Protein AF-A0A9E2XBD3-F1 (afdb_monomer_lite)

Radius of gyration: 13.94 Å; chains: 1; bounding box: 43×29×26 Å

Sequence (99 aa):
MTKKNPAHVAHCRCGAVEVGAWSEPIVVSACYCDDCQTAAQRLAASANGAPAASADGGTEFMLFRRDRIACTRGADRLQAMRLTAASKTRRMIAGCCAT

Structure (mmCIF, N/CA/C/O backbone):
data_AF-A0A9E2XBD3-F1
#
_entry.id   AF-A0A9E2XBD3-F1
#
loop_
_atom_site.group_PDB
_atom_site.id
_atom_site.type_symbol
_atom_site.label_atom_id
_atom_site.label_alt_id
_atom_site.label_comp_id
_atom_site.label_asym_id
_atom_site.label_entity_id
_atom_site.label_seq_id
_atom_site.pdbx_PDB_ins_code
_atom_site.Cartn_x
_atom_site.Cartn_y
_atom_site.Cartn_z
_atom_site.occupancy
_atom_site.B_iso_or_equiv
_atom_site.auth_seq_id
_atom_site.auth_comp_id
_atom_site.auth_asym_id
_atom_site.auth_atom_id
_atom_site.pdbx_PDB_model_num
ATOM 1 N N . MET A 1 1 ? -28.634 -9.266 -3.844 1.00 46.50 1 MET A N 1
ATOM 2 C CA . MET A 1 1 ? -27.194 -9.603 -3.891 1.00 46.50 1 MET A CA 1
ATOM 3 C C . MET A 1 1 ? -26.781 -10.076 -2.508 1.00 46.50 1 MET A C 1
ATOM 5 O O . MET A 1 1 ? -26.711 -9.261 -1.598 1.00 46.50 1 MET A O 1
ATOM 9 N N . THR A 1 2 ? -26.608 -11.381 -2.305 1.00 50.72 2 THR A N 1
ATOM 10 C CA . THR A 1 2 ? -26.077 -11.927 -1.047 1.00 50.72 2 THR A CA 1
ATOM 11 C C . THR A 1 2 ? -24.711 -11.300 -0.789 1.00 50.72 2 THR A C 1
ATOM 13 O O . THR A 1 2 ? -23.822 -11.426 -1.634 1.00 50.72 2 THR A O 1
ATOM 16 N N . LYS A 1 3 ? -24.555 -10.584 0.333 1.00 56.19 3 LYS A N 1
ATOM 17 C CA . LYS A 1 3 ? -23.259 -10.059 0.778 1.00 56.19 3 LYS A CA 1
ATOM 18 C C . LYS A 1 3 ? -22.333 -11.258 0.984 1.00 56.19 3 LYS A C 1
ATOM 20 O O . LYS A 1 3 ? -22.40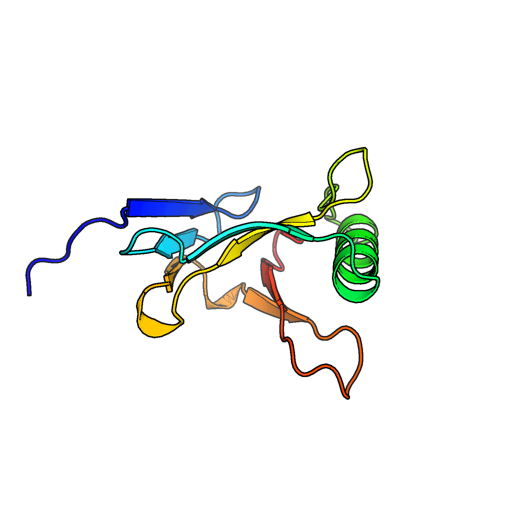8 -11.920 2.012 1.00 56.19 3 LYS A O 1
ATOM 25 N N . LYS A 1 4 ? -21.525 -11.596 -0.023 1.00 77.50 4 LYS A N 1
ATOM 26 C CA . LYS A 1 4 ? -20.450 -12.572 0.151 1.00 77.50 4 LYS A CA 1
ATOM 27 C C . LYS A 1 4 ? -19.450 -11.968 1.133 1.00 77.50 4 LYS A C 1
ATOM 29 O O . LYS A 1 4 ? -19.124 -10.784 1.017 1.00 77.50 4 LYS A O 1
ATOM 34 N N . ASN A 1 5 ? -18.980 -12.769 2.084 1.00 91.00 5 ASN A N 1
ATOM 35 C CA . ASN A 1 5 ? -17.828 -12.384 2.889 1.00 91.00 5 ASN A CA 1
ATOM 36 C C . ASN A 1 5 ? -16.623 -12.125 1.966 1.00 91.00 5 ASN A C 1
ATOM 38 O O . ASN A 1 5 ? -16.538 -12.738 0.895 1.00 91.00 5 ASN A O 1
ATOM 42 N N . PRO A 1 6 ? -15.729 -11.196 2.337 1.00 94.81 6 PRO A N 1
ATOM 43 C CA . PRO A 1 6 ? -14.487 -10.996 1.603 1.00 94.81 6 PRO A CA 1
ATOM 44 C C . PRO A 1 6 ? -13.648 -12.283 1.618 1.00 94.81 6 PRO A C 1
ATOM 46 O O . PRO A 1 6 ? -13.566 -12.962 2.638 1.00 94.81 6 PRO A O 1
ATOM 49 N N . ALA A 1 7 ? -13.040 -12.611 0.478 1.00 95.81 7 ALA A N 1
ATOM 50 C CA . ALA A 1 7 ? -12.109 -13.730 0.325 1.00 95.81 7 ALA A CA 1
ATOM 51 C C . ALA A 1 7 ? -10.751 -13.429 0.978 1.00 95.81 7 ALA A C 1
ATOM 53 O O . ALA A 1 7 ? -10.102 -14.327 1.505 1.00 95.81 7 ALA A O 1
ATOM 54 N N . HIS A 1 8 ? -10.355 -12.152 0.995 1.00 97.44 8 HIS A N 1
ATOM 55 C CA . HIS A 1 8 ? -9.159 -11.677 1.685 1.00 97.44 8 HIS A CA 1
ATOM 56 C C . HIS A 1 8 ? -9.508 -10.488 2.572 1.00 97.44 8 HIS A C 1
ATOM 58 O O . HIS A 1 8 ? -10.242 -9.590 2.151 1.00 97.44 8 HIS A O 1
ATOM 64 N N . VAL A 1 9 ? -8.955 -10.474 3.781 1.00 97.44 9 VAL A N 1
ATOM 65 C CA . VAL A 1 9 ? -9.097 -9.377 4.738 1.00 97.44 9 VAL A CA 1
ATOM 66 C C . VAL A 1 9 ? -7.715 -8.973 5.215 1.00 97.44 9 VAL A C 1
ATOM 68 O O . VAL A 1 9 ? -6.911 -9.822 5.592 1.00 97.44 9 VAL A O 1
ATOM 71 N N . ALA A 1 10 ? -7.454 -7.673 5.202 1.00 96.62 10 ALA A N 1
ATOM 72 C CA . ALA A 1 10 ? -6.269 -7.080 5.794 1.00 96.62 10 ALA A CA 1
ATOM 73 C C . ALA A 1 10 ? -6.686 -6.032 6.822 1.00 96.62 10 ALA A C 1
ATOM 75 O O . ALA A 1 10 ? -7.672 -5.313 6.635 1.00 96.62 10 ALA A O 1
ATOM 76 N N . HIS A 1 11 ? -5.902 -5.917 7.887 1.00 97.44 11 HIS A N 1
ATOM 77 C CA . HIS A 1 11 ? -6.079 -4.893 8.904 1.00 97.44 11 HIS A CA 1
ATOM 78 C C . HIS A 1 11 ? -4.821 -4.045 9.005 1.00 97.44 11 HIS A C 1
ATOM 80 O O . HIS A 1 11 ? -3.713 -4.543 8.802 1.00 97.44 11 HIS A O 1
ATOM 86 N N . CYS A 1 12 ? -4.980 -2.776 9.382 1.00 96.19 12 CYS A N 1
ATOM 87 C CA . CYS A 1 12 ? -3.829 -2.050 9.902 1.00 96.19 12 CYS A CA 1
ATOM 88 C C . CYS A 1 12 ? -3.345 -2.712 11.201 1.00 96.19 12 CYS A C 1
ATOM 90 O O . CYS A 1 12 ? -4.095 -3.435 11.861 1.00 96.19 12 CYS A O 1
ATOM 92 N N . ARG A 1 13 ? -2.111 -2.422 11.614 1.00 94.69 13 ARG A N 1
ATOM 93 C CA . ARG A 1 13 ? -1.486 -3.078 12.771 1.00 94.69 13 ARG A CA 1
ATOM 94 C C . ARG A 1 13 ? -2.296 -2.985 14.073 1.00 94.69 13 ARG A C 1
ATOM 96 O O . ARG A 1 13 ? -2.257 -3.916 14.865 1.00 94.69 13 ARG A O 1
ATOM 103 N N . CYS A 1 14 ? -3.036 -1.897 14.304 1.00 95.06 14 CYS A N 1
ATOM 104 C CA . CYS A 1 14 ? -3.890 -1.752 15.493 1.00 95.06 14 CYS A CA 1
ATOM 105 C C . CYS A 1 14 ? -5.354 -2.193 15.287 1.00 95.06 14 CYS A C 1
ATOM 107 O O . CYS A 1 14 ? -6.173 -2.025 16.186 1.00 95.06 14 CYS A O 1
ATOM 109 N N . GLY A 1 15 ? -5.718 -2.710 14.108 1.00 96.62 15 GLY A N 1
ATOM 110 C CA . GLY A 1 15 ? -7.059 -3.230 13.803 1.00 96.62 15 GLY A CA 1
ATOM 111 C C . GLY A 1 15 ? -8.144 -2.182 13.511 1.00 96.62 15 GLY A C 1
ATOM 112 O O . GLY A 1 15 ? -9.267 -2.539 13.135 1.00 96.62 15 GLY A O 1
ATOM 113 N N . ALA A 1 16 ? -7.826 -0.891 13.653 1.00 97.50 16 ALA A N 1
ATOM 114 C CA . ALA A 1 16 ? -8.773 0.209 13.466 1.00 97.50 16 ALA A CA 1
ATOM 115 C C . ALA A 1 16 ? -9.246 0.389 12.015 1.00 97.50 16 ALA A C 1
ATOM 117 O O . ALA A 1 16 ? -10.339 0.908 11.793 1.00 97.50 16 ALA A O 1
ATOM 118 N N . VAL A 1 17 ? -8.428 -0.026 11.048 1.00 98.38 17 VAL A N 1
ATOM 119 C CA . VAL A 1 17 ? -8.746 -0.019 9.618 1.00 98.38 17 VAL A CA 1
ATOM 120 C C . VAL A 1 17 ? -8.816 -1.455 9.116 1.00 98.38 17 VAL A C 1
ATOM 122 O O . VAL A 1 17 ? -7.980 -2.277 9.488 1.00 98.38 17 VAL A O 1
ATOM 125 N N . GLU A 1 18 ? -9.797 -1.744 8.263 1.00 98.50 18 GLU A N 1
ATOM 126 C CA . GLU A 1 18 ? -9.951 -3.028 7.577 1.00 98.50 18 GLU A CA 1
ATOM 127 C C . GLU A 1 18 ? -10.208 -2.819 6.089 1.00 98.50 18 GLU A C 1
ATOM 129 O O . GLU A 1 18 ? -10.985 -1.948 5.693 1.00 98.50 18 GLU A O 1
ATOM 134 N N . VAL A 1 19 ? -9.571 -3.653 5.274 1.00 97.88 19 VAL A N 1
ATOM 135 C CA . VAL A 1 19 ? -9.791 -3.737 3.835 1.00 97.88 19 VAL A CA 1
ATOM 136 C C . VAL A 1 19 ? -10.211 -5.159 3.493 1.00 97.88 19 VAL A C 1
ATOM 138 O O . VAL A 1 19 ? -9.541 -6.116 3.873 1.00 97.88 19 VAL A O 1
ATOM 141 N N . GLY A 1 20 ? -11.314 -5.284 2.757 1.00 98.06 20 GLY A N 1
ATOM 142 C CA . GLY A 1 20 ? -11.805 -6.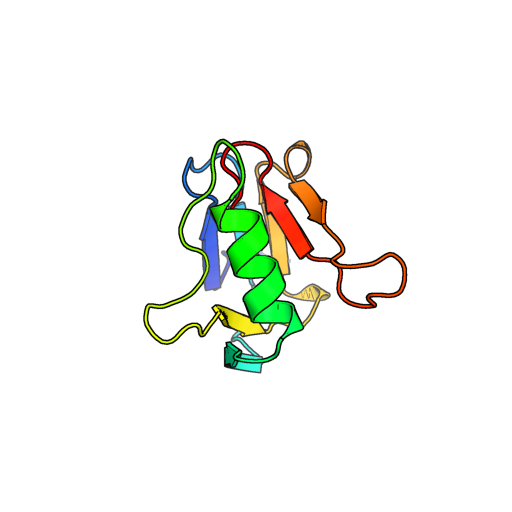547 2.217 1.00 98.06 20 GLY A CA 1
ATOM 143 C C . GLY A 1 20 ? -11.634 -6.613 0.700 1.00 98.06 20 GLY A C 1
ATOM 144 O O . GLY A 1 20 ? -11.797 -5.600 0.011 1.00 98.06 20 GLY A O 1
ATOM 145 N N . ALA A 1 21 ? -11.345 -7.808 0.182 1.00 97.75 21 ALA A N 1
ATOM 146 C CA . ALA A 1 21 ? -11.368 -8.118 -1.246 1.00 97.75 21 ALA A CA 1
ATOM 147 C C . ALA A 1 21 ? -12.315 -9.291 -1.561 1.00 97.75 21 ALA A C 1
ATOM 149 O O . ALA A 1 21 ? -12.375 -10.263 -0.813 1.00 97.75 21 ALA A O 1
ATOM 150 N N . TRP A 1 22 ? -13.054 -9.210 -2.674 1.00 97.44 22 TRP A N 1
ATOM 151 C CA . TRP A 1 22 ? -14.106 -10.169 -3.081 1.00 97.44 22 TRP A CA 1
ATOM 152 C C . TRP A 1 22 ? -13.793 -10.899 -4.395 1.00 97.44 22 TRP A C 1
ATOM 154 O O . TRP A 1 22 ? -14.696 -11.298 -5.135 1.00 97.44 22 TRP A O 1
ATOM 164 N N . SER A 1 23 ? -12.511 -11.039 -4.711 1.00 95.50 23 SER A N 1
ATOM 165 C CA . SER A 1 23 ? -12.005 -11.844 -5.821 1.00 95.50 23 SER A CA 1
ATOM 166 C C . SER A 1 23 ? -10.641 -12.410 -5.458 1.00 95.50 23 SER A C 1
ATOM 168 O O . SER A 1 23 ? -10.016 -11.918 -4.522 1.00 95.50 23 SER A O 1
ATOM 170 N N . GLU A 1 24 ? -10.157 -13.355 -6.260 1.00 96.75 24 GLU A N 1
ATOM 171 C CA . GLU A 1 24 ? -8.735 -13.694 -6.284 1.00 96.75 24 GLU A CA 1
ATOM 172 C C . GLU A 1 24 ? -7.894 -12.475 -6.717 1.00 96.75 24 GLU A C 1
ATOM 174 O O . GLU A 1 24 ? -8.392 -11.614 -7.469 1.00 96.75 24 GLU A O 1
ATOM 179 N N . PRO A 1 25 ? -6.639 -12.368 -6.252 1.00 97.56 25 PRO A N 1
ATOM 180 C CA . PRO A 1 25 ? -5.705 -11.355 -6.716 1.00 97.56 25 PRO A CA 1
ATOM 181 C C . PRO A 1 25 ? -5.284 -11.618 -8.167 1.00 97.56 25 PRO A C 1
ATOM 183 O O . PRO A 1 25 ? -5.135 -12.752 -8.609 1.00 97.56 25 PRO A O 1
ATOM 186 N N . ILE A 1 26 ? -5.047 -10.539 -8.911 1.00 98.25 26 ILE A N 1
ATOM 187 C CA . ILE A 1 26 ? -4.458 -10.566 -10.257 1.00 98.25 26 ILE A CA 1
ATOM 188 C C . ILE A 1 26 ? -2.966 -10.913 -10.165 1.00 98.25 26 ILE A C 1
ATOM 190 O O . ILE A 1 26 ? -2.434 -11.615 -11.017 1.00 98.25 26 ILE A O 1
ATOM 194 N N . VAL A 1 27 ? -2.291 -10.395 -9.134 1.00 98.00 27 VAL A N 1
ATOM 195 C CA . VAL A 1 27 ? -0.864 -10.608 -8.860 1.00 98.00 27 VAL A CA 1
ATOM 196 C C . VAL A 1 27 ? -0.667 -10.732 -7.356 1.00 98.00 27 VAL A C 1
ATOM 198 O O . VAL A 1 27 ? -1.244 -9.951 -6.598 1.00 98.00 27 VAL A O 1
ATOM 201 N N . VAL A 1 28 ? 0.195 -11.658 -6.947 1.00 97.75 28 VAL A N 1
ATOM 202 C CA . VAL A 1 28 ? 0.792 -11.723 -5.609 1.00 97.75 28 VAL A CA 1
ATOM 203 C C . VAL A 1 28 ? 2.300 -11.721 -5.814 1.00 97.75 28 VAL A C 1
ATOM 205 O O . VAL A 1 28 ? 2.824 -12.624 -6.463 1.00 97.75 28 VAL A O 1
ATOM 208 N N . SER A 1 29 ? 2.983 -10.663 -5.380 1.00 97.38 29 SER A N 1
ATOM 209 C CA . SER A 1 29 ? 4.415 -10.490 -5.650 1.00 97.38 29 SER A CA 1
ATOM 210 C C . SER A 1 29 ? 5.060 -9.488 -4.690 1.00 97.38 29 SER A C 1
ATOM 212 O O . SER A 1 29 ? 4.371 -8.801 -3.936 1.00 97.38 29 SER A O 1
ATOM 214 N N . ALA A 1 30 ? 6.386 -9.379 -4.754 1.00 97.50 30 ALA A N 1
ATOM 215 C CA . ALA A 1 30 ? 7.166 -8.330 -4.113 1.00 97.50 30 ALA A CA 1
ATOM 216 C C . ALA A 1 30 ? 7.674 -7.332 -5.165 1.00 97.50 30 ALA A C 1
ATOM 218 O O . ALA A 1 30 ? 8.198 -7.715 -6.212 1.00 97.50 30 ALA A O 1
ATOM 219 N N . CYS A 1 31 ? 7.513 -6.034 -4.898 1.00 96.88 31 CYS A N 1
ATOM 220 C CA . CYS A 1 31 ? 8.020 -4.968 -5.758 1.00 96.88 31 CYS A CA 1
ATOM 221 C C . CYS A 1 31 ? 9.322 -4.386 -5.205 1.00 96.88 31 CYS A C 1
ATOM 223 O O . CYS A 1 31 ? 9.382 -4.020 -4.033 1.00 96.88 31 CYS A O 1
ATOM 225 N N . TYR A 1 32 ? 10.309 -4.218 -6.085 1.00 97.50 32 TYR A N 1
ATOM 226 C CA . TYR A 1 32 ? 11.631 -3.663 -5.772 1.00 97.50 32 TYR A CA 1
ATOM 227 C C . TYR A 1 32 ? 11.913 -2.339 -6.487 1.00 97.50 32 TYR A C 1
ATOM 229 O O . TYR A 1 32 ? 13.055 -1.905 -6.543 1.00 97.50 32 TYR A O 1
ATOM 237 N N . CYS A 1 33 ? 10.904 -1.699 -7.085 1.00 95.75 33 CYS A N 1
ATOM 238 C CA . CYS A 1 33 ? 11.139 -0.406 -7.717 1.00 95.75 33 CYS A CA 1
ATOM 239 C C . CYS A 1 33 ? 11.403 0.680 -6.666 1.00 95.75 33 CYS A C 1
ATOM 241 O O . CYS A 1 33 ? 10.872 0.620 -5.550 1.00 95.75 33 CYS A O 1
ATOM 243 N N . ASP A 1 34 ? 12.140 1.713 -7.073 1.00 95.19 34 ASP A N 1
ATOM 244 C CA . ASP A 1 34 ? 12.508 2.847 -6.221 1.00 95.19 34 ASP A CA 1
ATOM 245 C C . ASP A 1 34 ? 11.296 3.472 -5.523 1.00 95.19 34 ASP A C 1
ATOM 247 O O . ASP A 1 34 ? 11.360 3.834 -4.350 1.00 95.19 34 ASP A O 1
ATOM 251 N N . ASP A 1 35 ? 10.152 3.550 -6.207 1.00 94.94 35 ASP A N 1
ATOM 252 C CA . ASP A 1 35 ? 8.913 4.082 -5.644 1.00 94.94 35 ASP A CA 1
ATOM 253 C C . ASP A 1 35 ? 8.405 3.244 -4.458 1.00 94.94 35 ASP A C 1
ATOM 255 O O . ASP A 1 35 ? 7.969 3.788 -3.439 1.00 94.94 35 ASP A O 1
ATOM 259 N N . CYS A 1 36 ? 8.408 1.916 -4.575 1.00 94.44 36 CYS A N 1
ATOM 260 C CA . CYS A 1 36 ? 7.952 1.034 -3.500 1.00 94.44 36 CYS A CA 1
ATOM 261 C C . CYS A 1 36 ? 8.925 1.057 -2.322 1.00 94.44 36 CYS A C 1
ATOM 263 O O . CYS A 1 36 ? 8.488 1.241 -1.186 1.00 94.44 36 CYS A O 1
ATOM 265 N N . GLN A 1 37 ? 10.226 1.013 -2.601 1.00 95.44 37 GLN A N 1
ATOM 266 C CA . GLN A 1 37 ? 11.264 1.085 -1.575 1.00 95.44 37 GLN A CA 1
ATOM 267 C C . GLN A 1 37 ? 11.250 2.431 -0.840 1.00 95.44 37 GLN A C 1
ATOM 269 O O . GLN A 1 37 ? 11.235 2.469 0.391 1.00 95.44 37 GLN A O 1
ATOM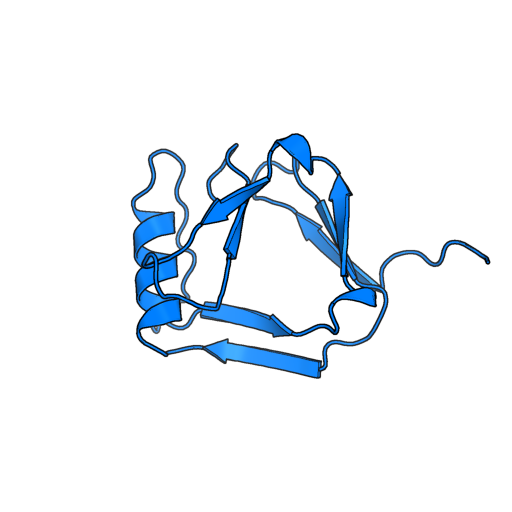 274 N N . THR A 1 38 ? 11.131 3.541 -1.573 1.00 94.88 38 THR A N 1
ATOM 275 C CA . THR A 1 38 ? 11.009 4.887 -0.993 1.00 94.88 38 THR A CA 1
ATOM 276 C C . THR A 1 38 ? 9.757 5.004 -0.125 1.00 94.88 38 THR A C 1
ATOM 278 O O . THR A 1 38 ? 9.797 5.589 0.958 1.00 94.88 38 THR A O 1
ATOM 281 N N . ALA A 1 39 ? 8.620 4.459 -0.572 1.00 93.62 39 ALA A N 1
ATOM 282 C CA . ALA A 1 39 ? 7.394 4.476 0.221 1.00 93.62 39 ALA A CA 1
ATOM 283 C C . ALA A 1 39 ? 7.551 3.683 1.522 1.00 93.62 39 ALA A C 1
ATOM 285 O O . ALA A 1 39 ? 7.160 4.179 2.578 1.00 93.62 39 ALA A O 1
ATOM 286 N N . ALA A 1 40 ? 8.147 2.491 1.453 1.00 94.12 40 ALA A N 1
ATOM 287 C CA . ALA A 1 40 ? 8.376 1.655 2.621 1.00 94.12 40 ALA A CA 1
ATOM 288 C C . ALA A 1 40 ? 9.297 2.339 3.643 1.00 94.12 40 ALA A C 1
ATOM 290 O O . ALA A 1 40 ? 8.984 2.360 4.832 1.00 94.12 40 ALA A O 1
ATOM 291 N N . GLN A 1 41 ? 10.374 2.980 3.181 1.00 93.75 41 GLN A N 1
ATOM 292 C CA . GLN A 1 41 ? 11.275 3.762 4.034 1.00 93.75 41 GLN A CA 1
ATOM 293 C C . GLN A 1 41 ? 10.553 4.932 4.716 1.00 93.75 41 GLN A C 1
ATOM 295 O O . GLN A 1 41 ? 10.708 5.136 5.919 1.00 93.75 41 GLN A O 1
ATOM 300 N N . ARG A 1 42 ? 9.717 5.682 3.981 1.00 92.50 42 ARG A N 1
ATOM 301 C CA . ARG A 1 42 ? 8.940 6.797 4.554 1.00 92.50 42 ARG A CA 1
ATOM 302 C C . ARG A 1 42 ? 7.943 6.333 5.614 1.00 92.50 42 ARG A C 1
ATOM 304 O O . ARG A 1 42 ? 7.777 7.015 6.621 1.00 92.50 42 ARG A O 1
ATOM 311 N N . LEU A 1 43 ? 7.289 5.192 5.396 1.00 90.75 43 LEU A N 1
ATOM 312 C CA . LEU A 1 43 ? 6.368 4.611 6.375 1.00 90.75 43 LEU A CA 1
ATOM 313 C C . LEU A 1 43 ? 7.110 4.160 7.631 1.00 90.75 43 LEU A C 1
ATOM 315 O O . LEU A 1 43 ? 6.695 4.511 8.736 1.00 90.75 43 LEU A O 1
ATOM 319 N N . ALA A 1 44 ? 8.237 3.466 7.464 1.00 91.69 44 ALA A N 1
ATOM 320 C CA . ALA A 1 44 ? 9.073 3.016 8.570 1.00 91.69 44 ALA A CA 1
ATOM 321 C C . ALA A 1 44 ? 9.631 4.181 9.407 1.00 91.69 44 ALA A C 1
ATOM 323 O O . ALA A 1 44 ? 9.711 4.064 10.624 1.00 91.69 44 ALA A O 1
ATOM 324 N N . ALA A 1 45 ? 9.955 5.315 8.777 1.00 91.56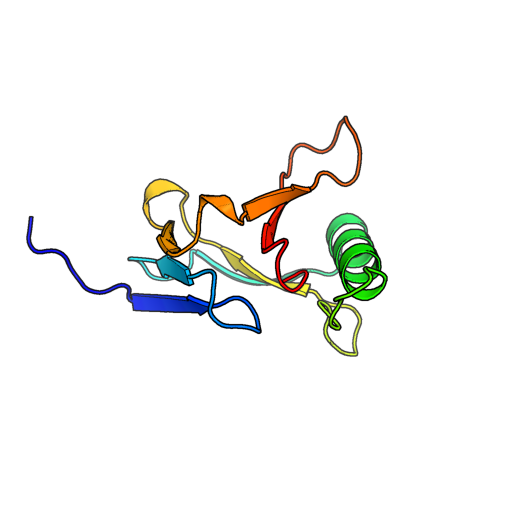 45 ALA A N 1
ATOM 325 C CA . ALA A 1 45 ? 10.464 6.509 9.453 1.00 91.56 45 ALA A CA 1
ATOM 326 C C . ALA A 1 45 ? 9.385 7.355 10.160 1.00 91.56 45 ALA A C 1
ATOM 328 O O . ALA A 1 45 ? 9.712 8.332 10.835 1.00 91.56 45 ALA A O 1
ATOM 329 N N . SER A 1 46 ? 8.097 7.039 9.994 1.00 87.69 46 SER A N 1
ATOM 330 C CA . SER A 1 46 ? 7.024 7.781 10.662 1.00 87.69 46 SER A CA 1
ATOM 331 C C . SER A 1 46 ? 6.982 7.488 12.168 1.00 87.69 46 SER A C 1
ATOM 333 O O . SER A 1 46 ? 7.428 6.435 12.617 1.00 87.69 46 SER A O 1
ATOM 335 N N . ALA A 1 47 ? 6.407 8.400 12.962 1.00 83.19 47 ALA A N 1
ATOM 336 C CA . ALA A 1 47 ? 6.393 8.294 14.429 1.00 83.19 47 ALA A CA 1
ATOM 337 C C . ALA A 1 47 ? 5.803 6.971 14.950 1.00 83.19 47 ALA A C 1
ATOM 339 O O . ALA A 1 47 ? 6.238 6.453 15.972 1.00 83.19 47 ALA A O 1
ATOM 340 N N . ASN A 1 48 ? 4.845 6.412 14.210 1.00 83.69 48 ASN A N 1
ATOM 341 C CA . ASN A 1 48 ? 4.240 5.118 14.492 1.00 83.69 48 ASN A CA 1
ATOM 342 C C . ASN A 1 48 ? 4.559 4.121 13.375 1.00 83.69 48 ASN A C 1
ATOM 344 O O . ASN A 1 48 ? 3.717 3.294 13.063 1.00 83.69 48 ASN A O 1
ATOM 348 N N . GLY A 1 49 ? 5.707 4.212 12.712 1.00 81.19 49 GLY A N 1
ATOM 349 C CA . GLY A 1 49 ? 6.071 3.347 11.593 1.00 81.19 49 GLY A CA 1
ATOM 350 C C . GLY A 1 49 ? 6.233 1.879 11.983 1.00 81.19 49 GLY A C 1
ATOM 351 O O . GLY A 1 49 ? 6.429 1.520 13.145 1.00 81.19 49 GLY A O 1
ATOM 352 N N . ALA A 1 50 ? 6.127 0.994 11.001 1.00 83.94 50 ALA A N 1
ATOM 353 C CA . ALA A 1 50 ? 6.680 -0.357 11.061 1.00 83.94 50 ALA A CA 1
ATOM 354 C C . ALA A 1 50 ? 7.519 -0.582 9.800 1.00 83.94 50 ALA A C 1
ATOM 356 O O . ALA A 1 50 ? 7.294 0.113 8.803 1.00 83.94 50 ALA A O 1
ATOM 357 N N . PRO A 1 51 ? 8.433 -1.566 9.799 1.00 87.44 51 PRO A N 1
ATOM 358 C CA . PRO A 1 51 ? 9.010 -2.055 8.557 1.00 87.44 51 PRO A CA 1
ATOM 359 C C . PRO A 1 51 ? 7.888 -2.455 7.591 1.00 87.44 51 PRO A C 1
ATOM 361 O O . PRO A 1 51 ? 7.095 -3.345 7.883 1.00 87.44 51 PRO A O 1
ATOM 364 N N . ALA A 1 52 ? 7.799 -1.743 6.469 1.00 88.62 52 ALA A N 1
ATOM 365 C CA . ALA A 1 52 ? 6.840 -2.017 5.397 1.00 88.62 52 ALA A CA 1
ATOM 366 C C . ALA A 1 52 ? 7.478 -2.793 4.229 1.00 88.62 52 ALA A C 1
ATOM 368 O O . ALA A 1 52 ? 6.776 -3.225 3.320 1.00 88.62 52 ALA A O 1
ATOM 369 N N . ALA A 1 53 ? 8.804 -2.946 4.245 1.00 94.06 53 ALA A N 1
ATOM 370 C CA . ALA A 1 53 ? 9.550 -3.784 3.319 1.00 94.06 53 ALA A CA 1
ATOM 371 C C . ALA A 1 53 ? 10.075 -5.031 4.037 1.00 94.06 53 ALA A C 1
ATOM 373 O O . ALA A 1 53 ? 10.376 -4.993 5.234 1.00 94.06 53 ALA A O 1
ATOM 374 N N . SER A 1 54 ? 10.212 -6.104 3.269 1.00 93.06 54 SER A N 1
ATOM 375 C CA . SER A 1 54 ? 10.916 -7.329 3.622 1.00 93.06 54 SER A CA 1
ATOM 376 C C . SER A 1 54 ? 12.420 -7.076 3.783 1.00 93.06 54 SER A C 1
ATOM 378 O O . SER A 1 54 ? 12.940 -6.025 3.402 1.00 93.06 54 SER A O 1
ATOM 380 N N . ALA A 1 55 ? 13.137 -8.038 4.369 1.00 92.38 55 ALA A N 1
ATOM 381 C CA . ALA A 1 55 ? 14.566 -7.903 4.677 1.00 92.38 55 ALA A CA 1
ATOM 382 C C . ALA A 1 55 ? 15.456 -7.702 3.433 1.00 92.38 55 ALA A C 1
ATOM 384 O O . ALA A 1 55 ? 16.517 -7.092 3.525 1.00 92.38 55 ALA A O 1
ATOM 385 N N . ASP A 1 56 ? 15.010 -8.186 2.275 1.00 94.50 56 ASP A N 1
ATOM 386 C CA . ASP A 1 56 ? 15.631 -7.988 0.960 1.00 94.50 56 ASP A CA 1
ATOM 387 C C . ASP A 1 56 ? 15.285 -6.630 0.316 1.00 94.50 56 ASP A C 1
ATOM 389 O O . ASP A 1 56 ? 15.756 -6.312 -0.776 1.00 94.50 56 ASP A O 1
ATOM 393 N N . GLY A 1 57 ? 14.474 -5.808 0.988 1.00 94.06 57 GLY A N 1
ATOM 394 C CA . GLY A 1 57 ? 14.028 -4.506 0.508 1.00 94.06 57 GLY A CA 1
ATOM 395 C C . GLY A 1 57 ? 12.811 -4.560 -0.416 1.00 94.06 57 GLY A C 1
ATOM 396 O O . GLY A 1 57 ? 12.430 -3.517 -0.949 1.00 94.06 57 GLY A O 1
ATOM 397 N N . GLY A 1 58 ? 12.188 -5.723 -0.624 1.00 96.81 58 GLY A N 1
ATOM 398 C CA . GLY A 1 58 ? 10.957 -5.836 -1.403 1.00 96.81 58 GLY A CA 1
ATOM 399 C C . GLY A 1 58 ? 9.726 -5.386 -0.616 1.00 96.81 58 GLY A C 1
ATOM 400 O O . GLY A 1 58 ? 9.631 -5.589 0.589 1.00 96.81 58 GLY A O 1
ATOM 401 N N . THR A 1 59 ? 8.743 -4.782 -1.282 1.00 96.38 59 THR A N 1
ATOM 402 C CA . THR A 1 59 ? 7.411 -4.549 -0.696 1.00 96.38 59 THR A CA 1
ATOM 403 C C . THR A 1 59 ? 6.434 -5.582 -1.234 1.00 96.38 59 THR A C 1
ATOM 405 O O . THR A 1 59 ? 6.129 -5.569 -2.428 1.00 96.38 59 THR A O 1
ATOM 408 N N . GLU A 1 60 ? 5.936 -6.461 -0.370 1.00 95.69 60 GLU A N 1
ATOM 409 C CA . GLU A 1 60 ? 4.921 -7.453 -0.728 1.00 95.69 60 GLU A CA 1
ATOM 410 C C . GLU A 1 60 ? 3.565 -6.788 -0.983 1.00 95.69 60 GLU A C 1
ATOM 412 O O . GLU A 1 60 ? 3.127 -5.909 -0.238 1.00 95.69 60 GLU A O 1
ATOM 417 N N . PHE A 1 61 ? 2.881 -7.195 -2.051 1.00 95.62 61 PHE A N 1
ATOM 418 C CA . PHE A 1 61 ? 1.555 -6.685 -2.371 1.00 95.62 61 PHE A CA 1
ATOM 419 C C . PHE A 1 61 ? 0.693 -7.723 -3.090 1.00 95.62 61 PHE A C 1
ATOM 421 O O . PHE A 1 61 ? 1.171 -8.613 -3.797 1.00 95.62 61 PHE A O 1
ATOM 428 N N . MET A 1 62 ? -0.618 -7.541 -2.946 1.00 97.56 62 MET A N 1
ATOM 429 C CA . MET A 1 62 ? -1.631 -8.218 -3.745 1.00 97.56 62 MET A CA 1
ATOM 430 C C . MET A 1 62 ? -2.354 -7.185 -4.606 1.00 97.56 62 MET A C 1
ATOM 432 O O . MET A 1 62 ? -2.820 -6.157 -4.105 1.00 97.56 62 MET A O 1
ATOM 436 N N . LEU A 1 63 ? -2.450 -7.444 -5.908 1.00 97.56 63 LEU A N 1
ATOM 437 C CA . LEU A 1 63 ? -3.127 -6.559 -6.847 1.00 97.56 63 LEU A CA 1
ATOM 438 C C . LEU A 1 63 ? -4.549 -7.046 -7.100 1.00 97.56 63 LEU A C 1
ATOM 440 O O . LEU A 1 63 ? -4.752 -8.145 -7.601 1.00 97.56 63 LEU A O 1
ATOM 444 N N . PHE A 1 64 ? -5.531 -6.189 -6.845 1.00 97.56 64 PHE A N 1
ATOM 445 C CA . PHE A 1 64 ? -6.934 -6.453 -7.153 1.00 97.56 64 PHE A CA 1
ATOM 446 C C . PHE A 1 64 ? -7.476 -5.404 -8.117 1.00 97.56 64 PHE A C 1
ATOM 448 O O . PHE A 1 64 ? -7.023 -4.256 -8.145 1.00 97.56 64 PHE A O 1
ATOM 455 N N . ARG A 1 65 ? -8.516 -5.769 -8.871 1.00 96.88 65 ARG A N 1
ATOM 456 C CA . ARG A 1 65 ? -9.297 -4.781 -9.620 1.00 96.88 65 ARG A CA 1
ATOM 457 C C . ARG A 1 65 ? -10.005 -3.851 -8.631 1.00 96.88 65 ARG A C 1
ATOM 459 O O . ARG A 1 65 ? -10.521 -4.298 -7.610 1.00 96.88 65 ARG A O 1
ATOM 466 N N . ARG A 1 66 ? -10.044 -2.549 -8.927 1.00 95.50 66 ARG A N 1
ATOM 467 C CA . ARG A 1 66 ? -10.510 -1.512 -7.986 1.00 95.50 66 ARG A CA 1
ATOM 468 C C . ARG A 1 66 ? -11.928 -1.738 -7.446 1.00 95.50 66 ARG A C 1
ATOM 470 O O . ARG A 1 66 ? -12.195 -1.364 -6.309 1.00 95.50 66 ARG A O 1
ATOM 477 N N . ASP A 1 67 ? -12.820 -2.321 -8.238 1.00 96.81 67 ASP A N 1
ATOM 478 C CA . ASP A 1 67 ? -14.205 -2.637 -7.862 1.00 96.81 67 ASP A CA 1
ATOM 479 C C . ASP A 1 67 ? -14.336 -3.910 -7.002 1.00 96.81 67 ASP A C 1
ATOM 481 O O . ASP A 1 67 ? -15.429 -4.227 -6.54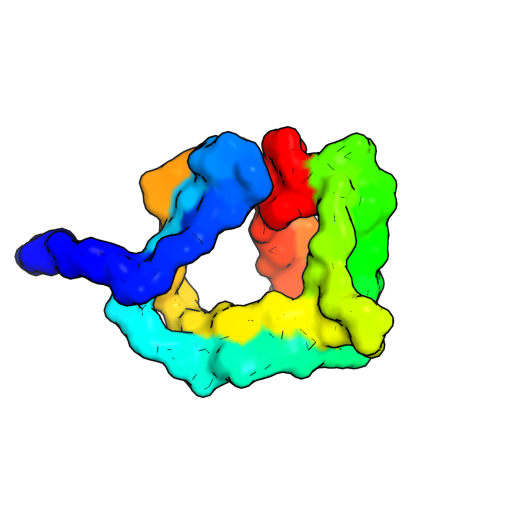0 1.00 96.81 67 ASP A O 1
ATOM 485 N N . ARG A 1 68 ? -13.240 -4.649 -6.788 1.00 97.50 68 ARG A N 1
ATOM 486 C CA . ARG A 1 68 ? -13.191 -5.878 -5.983 1.00 97.50 68 ARG A CA 1
ATOM 487 C C . ARG A 1 68 ? -12.501 -5.707 -4.638 1.00 97.50 68 ARG A C 1
ATOM 489 O O . ARG A 1 68 ? -12.418 -6.684 -3.908 1.00 97.50 68 ARG A O 1
ATOM 496 N N . ILE A 1 69 ? -12.049 -4.500 -4.301 1.00 97.00 69 ILE A N 1
ATOM 497 C CA . ILE A 1 69 ? -11.390 -4.185 -3.031 1.00 97.00 69 ILE A CA 1
ATOM 498 C C . ILE A 1 69 ? -11.948 -2.885 -2.443 1.00 97.00 69 ILE A C 1
ATOM 500 O O . ILE A 1 69 ? -12.142 -1.895 -3.156 1.00 97.00 69 ILE A O 1
ATOM 504 N N . ALA A 1 70 ? -12.220 -2.874 -1.141 1.00 97.00 70 ALA A N 1
ATOM 505 C CA . ALA A 1 70 ? -12.736 -1.699 -0.445 1.00 97.00 70 ALA A CA 1
ATOM 506 C C . ALA A 1 70 ? -12.343 -1.691 1.035 1.00 97.00 70 ALA A C 1
ATOM 508 O O . ALA A 1 70 ? -12.197 -2.740 1.656 1.00 97.00 70 ALA A O 1
ATOM 509 N N . CYS A 1 71 ? -12.224 -0.490 1.603 1.00 97.69 71 CYS A N 1
ATOM 510 C CA . CYS A 1 71 ? -12.146 -0.311 3.048 1.00 97.69 71 CYS A CA 1
ATOM 511 C C . CYS A 1 71 ? -13.521 -0.608 3.662 1.00 97.69 71 CYS A C 1
ATOM 513 O O . CYS A 1 71 ? -14.514 0.012 3.279 1.00 97.69 71 CYS A O 1
ATOM 515 N N . THR A 1 72 ? -13.580 -1.570 4.576 1.00 97.56 72 THR A N 1
ATOM 516 C CA . THR A 1 72 ? -14.804 -2.029 5.250 1.00 97.56 72 THR A CA 1
ATOM 517 C C . THR A 1 72 ? -14.957 -1.424 6.643 1.00 97.56 72 THR A C 1
ATOM 519 O O . THR A 1 72 ? -16.071 -1.377 7.164 1.00 97.56 72 THR A O 1
ATOM 522 N N . ARG A 1 73 ? -13.867 -0.919 7.241 1.00 98.31 73 ARG A N 1
ATOM 523 C CA . ARG A 1 73 ? -13.865 -0.234 8.543 1.00 98.31 73 ARG A CA 1
ATOM 524 C C . ARG A 1 73 ? -12.749 0.808 8.618 1.00 98.31 73 ARG A C 1
ATOM 526 O O . ARG A 1 73 ? -11.647 0.554 8.148 1.00 98.31 73 ARG A O 1
ATOM 533 N N . GLY A 1 74 ? -13.023 1.949 9.255 1.00 98.06 74 GLY A N 1
ATOM 534 C CA . GLY A 1 74 ? -12.010 2.971 9.557 1.00 98.06 74 GLY A CA 1
ATOM 535 C C . GLY A 1 74 ? -11.563 3.809 8.356 1.00 98.06 74 GLY A C 1
ATOM 536 O O . GLY A 1 74 ? -10.419 4.256 8.308 1.00 98.06 74 GLY A O 1
ATOM 537 N N . ALA A 1 75 ? -12.433 4.008 7.360 1.00 97.75 75 ALA A N 1
ATOM 538 C CA . ALA A 1 75 ? -12.108 4.775 6.154 1.00 97.75 75 ALA A CA 1
ATOM 539 C C . ALA A 1 75 ? -11.731 6.242 6.443 1.00 97.75 75 ALA A C 1
ATOM 541 O O . ALA A 1 75 ? -10.901 6.808 5.741 1.00 97.75 75 ALA A O 1
ATOM 542 N N . ASP A 1 76 ? -12.291 6.829 7.500 1.00 97.69 76 ASP A N 1
ATOM 543 C CA . ASP A 1 76 ? -11.971 8.156 8.040 1.00 97.69 76 ASP A CA 1
ATOM 544 C C . ASP A 1 76 ? -10.525 8.274 8.550 1.00 97.69 76 ASP A C 1
ATOM 546 O O . ASP A 1 76 ? -9.972 9.369 8.626 1.00 97.69 76 ASP A O 1
ATOM 550 N N . ARG A 1 77 ? -9.885 7.141 8.859 1.00 97.25 77 ARG A N 1
ATOM 551 C CA . ARG A 1 77 ? -8.495 7.069 9.331 1.00 97.25 77 ARG A CA 1
ATOM 552 C C . ARG A 1 77 ? -7.493 6.828 8.203 1.00 97.25 77 ARG A C 1
ATOM 554 O O . ARG A 1 77 ? -6.291 6.783 8.470 1.00 97.25 77 ARG A O 1
ATOM 561 N N . LEU A 1 78 ? -7.962 6.649 6.965 1.00 97.19 78 LEU A N 1
ATOM 562 C CA . LEU A 1 78 ? -7.104 6.487 5.796 1.00 97.19 78 LEU A CA 1
ATOM 563 C C . LEU A 1 78 ? -6.653 7.844 5.260 1.00 97.19 78 LEU A C 1
ATOM 565 O O . LEU A 1 78 ? -7.457 8.711 4.928 1.00 97.19 78 LEU A O 1
ATOM 569 N N . GLN A 1 79 ? -5.346 7.986 5.091 1.00 95.44 79 GLN A N 1
ATOM 570 C CA . GLN A 1 79 ? -4.708 9.179 4.560 1.00 95.44 79 GLN A CA 1
ATOM 571 C C . GLN A 1 79 ? -4.052 8.869 3.221 1.00 95.44 79 GLN A C 1
ATOM 573 O O . GLN A 1 79 ? -3.415 7.832 3.034 1.00 95.44 79 GLN A O 1
ATOM 578 N N . ALA A 1 80 ? -4.216 9.780 2.267 1.00 94.19 80 ALA A N 1
ATOM 579 C CA . ALA A 1 80 ? -3.562 9.675 0.977 1.00 94.19 80 ALA A CA 1
ATOM 580 C C . ALA A 1 80 ? -2.092 10.097 1.086 1.00 94.19 80 ALA A C 1
ATOM 582 O O . ALA A 1 80 ? -1.795 11.247 1.396 1.00 94.19 80 ALA A O 1
ATOM 583 N N . MET A 1 81 ? -1.183 9.197 0.729 1.00 92.38 81 MET A N 1
ATOM 584 C CA . MET A 1 81 ? 0.240 9.465 0.577 1.00 92.38 81 MET A CA 1
ATOM 585 C C . MET A 1 81 ? 0.628 9.374 -0.900 1.00 92.38 81 MET A C 1
ATOM 587 O O . MET A 1 81 ? 0.440 8.348 -1.563 1.00 92.38 81 MET A O 1
ATOM 591 N N . ARG A 1 82 ? 1.212 10.455 -1.417 1.00 93.44 82 ARG A N 1
ATOM 592 C CA . ARG A 1 82 ? 1.944 10.456 -2.687 1.00 93.44 82 ARG A CA 1
ATOM 593 C C . ARG A 1 82 ? 3.427 10.648 -2.405 1.00 93.44 82 ARG A C 1
ATOM 595 O O . ARG A 1 82 ? 3.786 11.362 -1.474 1.00 93.44 82 ARG A O 1
ATOM 602 N N . LEU A 1 83 ? 4.281 10.013 -3.204 1.00 92.88 83 LEU A N 1
ATOM 603 C CA . LEU A 1 83 ? 5.730 10.181 -3.070 1.00 92.88 83 LEU A CA 1
ATOM 604 C C . LEU A 1 83 ? 6.165 11.569 -3.531 1.00 92.88 83 LEU A C 1
ATOM 606 O O . LEU A 1 83 ? 6.918 12.246 -2.830 1.00 92.88 83 LEU A O 1
ATOM 610 N N . THR A 1 84 ? 5.637 11.993 -4.676 1.00 91.31 84 THR A N 1
ATOM 611 C CA . THR A 1 84 ? 5.779 13.339 -5.231 1.00 91.31 84 THR A CA 1
ATOM 612 C C . THR A 1 84 ? 4.421 13.838 -5.726 1.00 91.31 84 THR A C 1
ATOM 614 O O . THR A 1 84 ? 3.474 13.061 -5.882 1.00 91.31 84 THR A O 1
ATOM 617 N N . ALA A 1 85 ? 4.311 15.134 -6.019 1.00 90.38 85 ALA A N 1
ATOM 618 C CA . ALA A 1 85 ? 3.096 15.699 -6.610 1.00 90.38 85 ALA A CA 1
ATOM 619 C C . ALA A 1 85 ? 2.748 15.075 -7.980 1.00 90.38 85 ALA A C 1
ATOM 621 O O . ALA A 1 85 ? 1.573 14.988 -8.333 1.00 90.38 85 ALA A O 1
ATOM 622 N N . ALA A 1 86 ? 3.753 14.599 -8.725 1.00 90.88 86 ALA A N 1
ATOM 623 C CA . ALA A 1 86 ? 3.587 13.995 -10.046 1.00 90.88 86 ALA A CA 1
ATOM 624 C C . ALA A 1 86 ? 3.271 12.486 -10.007 1.00 90.88 86 ALA A C 1
ATOM 626 O O . ALA A 1 86 ? 2.811 11.937 -11.012 1.00 90.88 86 ALA A O 1
ATOM 627 N N . SER A 1 87 ? 3.487 11.807 -8.870 1.00 89.50 87 SER A N 1
ATOM 628 C CA . SER A 1 87 ? 3.226 10.369 -8.734 1.00 89.50 87 SER A CA 1
ATOM 629 C C . SER A 1 87 ? 1.771 10.030 -9.072 1.00 89.50 87 SER A C 1
ATOM 631 O O . SER A 1 87 ? 0.827 10.510 -8.435 1.00 89.50 87 SER A O 1
ATOM 633 N N . LYS A 1 88 ? 1.586 9.142 -10.057 1.00 88.44 88 LYS A N 1
ATOM 634 C CA . LYS A 1 88 ? 0.261 8.633 -10.449 1.00 88.44 88 LYS A CA 1
ATOM 635 C C . LYS A 1 88 ? -0.332 7.723 -9.375 1.00 88.44 88 LYS A C 1
ATOM 637 O O . LYS A 1 88 ? -1.536 7.762 -9.124 1.00 88.44 88 LYS A O 1
ATOM 642 N N . THR A 1 89 ? 0.518 6.952 -8.704 1.00 89.69 89 THR A N 1
ATOM 643 C CA . THR A 1 89 ? 0.112 6.058 -7.622 1.00 89.69 89 THR A CA 1
ATOM 644 C C . THR A 1 89 ? -0.155 6.846 -6.344 1.00 89.69 89 THR A C 1
ATOM 646 O O . THR A 1 89 ? 0.698 7.588 -5.854 1.00 89.69 89 THR A O 1
ATOM 649 N N . ARG A 1 90 ? -1.347 6.648 -5.778 1.00 93.06 90 ARG A N 1
ATOM 650 C CA . ARG A 1 90 ? -1.740 7.151 -4.459 1.00 93.06 90 ARG A CA 1
ATOM 651 C C . ARG A 1 90 ? -1.831 5.973 -3.499 1.00 93.06 90 ARG A C 1
ATOM 653 O O . ARG A 1 90 ? -2.641 5.077 -3.718 1.00 93.06 90 ARG A O 1
ATOM 660 N N . ARG A 1 91 ? -1.023 6.000 -2.444 1.00 93.31 91 ARG A N 1
ATOM 661 C CA . ARG A 1 91 ? -1.051 5.006 -1.367 1.00 93.31 91 ARG A CA 1
ATOM 662 C C . ARG A 1 91 ? -2.029 5.483 -0.301 1.00 93.31 91 ARG A C 1
ATOM 664 O O . ARG A 1 91 ? -2.054 6.671 0.003 1.00 93.31 91 ARG A O 1
ATOM 671 N N . MET A 1 92 ? -2.865 4.591 0.213 1.00 95.88 92 MET A N 1
ATOM 672 C CA . MET A 1 92 ? -3.775 4.901 1.316 1.00 95.88 92 MET A CA 1
ATOM 673 C C . MET A 1 92 ? -3.206 4.251 2.568 1.00 95.88 92 MET A C 1
ATOM 675 O O . MET A 1 92 ? -3.035 3.039 2.571 1.00 95.88 92 MET A O 1
ATOM 679 N N . ILE A 1 93 ? -2.899 5.055 3.580 1.00 95.38 93 ILE A N 1
ATOM 680 C CA . ILE A 1 93 ? -2.200 4.631 4.796 1.00 95.38 93 ILE A CA 1
ATOM 681 C C . ILE A 1 93 ? -3.109 4.866 5.996 1.00 95.38 93 ILE A C 1
ATOM 683 O O . ILE A 1 93 ? -3.740 5.919 6.101 1.00 95.38 93 ILE A O 1
ATOM 687 N N . ALA A 1 94 ? -3.177 3.915 6.917 1.00 96.19 94 ALA A N 1
ATOM 688 C CA . ALA A 1 94 ? -3.862 4.084 8.186 1.00 96.19 94 ALA A CA 1
ATOM 689 C C . ALA A 1 94 ? -3.071 5.050 9.083 1.00 96.19 94 ALA A C 1
ATOM 691 O O . ALA A 1 94 ? -2.037 4.689 9.644 1.00 96.19 94 ALA A O 1
ATOM 692 N N . GLY A 1 95 ? -3.580 6.269 9.286 1.00 94.25 95 GLY A N 1
ATOM 693 C CA . GLY A 1 95 ? -2.895 7.304 10.075 1.00 94.25 95 GLY A CA 1
ATOM 694 C C . GLY A 1 95 ? -2.712 6.947 11.558 1.00 94.25 95 GLY A C 1
ATOM 695 O O . GLY A 1 95 ? -1.837 7.485 12.226 1.00 94.25 95 GLY A O 1
ATOM 696 N N . CYS A 1 96 ? -3.501 6.001 12.075 1.00 93.81 96 CYS A N 1
ATOM 697 C CA . CYS A 1 96 ? -3.433 5.556 13.470 1.00 93.81 96 CYS A CA 1
ATOM 698 C C . CYS A 1 96 ? -2.155 4.778 13.821 1.00 93.81 96 CYS A C 1
ATOM 700 O O . CYS A 1 96 ? -1.713 4.830 14.964 1.00 93.81 96 CYS A O 1
ATOM 702 N N . CYS A 1 97 ? -1.562 4.056 12.869 1.00 92.94 97 CYS A N 1
ATOM 703 C CA . CYS A 1 97 ? -0.378 3.231 13.120 1.00 92.94 97 CYS A CA 1
ATOM 704 C C . CYS A 1 97 ? 0.546 3.112 11.902 1.00 92.94 97 CYS A C 1
ATOM 706 O O . CYS A 1 97 ? 1.282 2.132 11.813 1.00 92.94 97 CYS A O 1
ATOM 708 N N . ALA A 1 98 ? 0.448 4.061 10.965 1.00 92.31 98 ALA A N 1
ATOM 709 C CA . ALA A 1 98 ? 1.253 4.163 9.749 1.00 92.31 98 ALA A CA 1
ATOM 710 C C . ALA A 1 98 ? 1.447 2.826 9.010 1.00 92.31 98 ALA A C 1
ATOM 712 O O . ALA A 1 98 ? 2.569 2.413 8.725 1.00 92.31 98 ALA A O 1
ATOM 713 N N . THR A 1 99 ? 0.331 2.138 8.748 1.00 91.62 99 THR A N 1
ATOM 714 C CA . THR A 1 99 ? 0.268 0.880 7.983 1.00 91.62 99 THR A CA 1
ATOM 715 C C . THR A 1 99 ? -0.429 1.116 6.657 1.00 91.62 99 THR A C 1
ATOM 717 O O . THR A 1 99 ? -1.513 1.742 6.690 1.00 91.62 99 THR A O 1
#

Foldseek 3Di:
DPPDFAPDWDADPVRQWIKGFNDAFPDWDWDQDPQQLLLQVVQQPDPLHDRQADPVSTHTDTHDDPVGMDIPGNPVQWDWDDPDPPGPDTDTARNVRSD

pLDDT: mean 93.05, std 8.42, range [46.5, 98.5]

Secondary structure (DSSP, 8-state):
---PPPSEEEE-TTSS-EEEE-S--SEEEEE-SHHHHHHHHHHHTSTT----S-TTS-EEEEE--GGGEEEEE-GGGEEEE-SSTT-S--EEEETTTT-

=== Feature glossary ===
Key to the feature types in this record:

— What the protein is —

Primary structure: the covalent order of the twenty standard amino acids along the backbone. Two proteins with the same sequence will (almost always) fold to the same structure; two with 30% identity often share a fold but not the details.

Database cross-references. InterPro integrates a dozen domain/family signature databases into unified entries with residue-range hits. GO terms attach function/process/location labels with evidence codes. CATH codes position the fold in a four-level structural taxonomy. Organism is the NCBI-taxonomy species name.

— Where its atoms are —

The mmCIF block holds the 3D Cartesian coordinates of each backbone atom (N, Cα, C, O) in ångströms. mmCIF is the PDB's canonical archive format — a tagged-loop text representation of the atomic model.

Six rendered views show the 3D structure from the faces of a cube — i.e. along ±x, ±y, ±z. Rendering representation is drawn randomly per protein from cartoon (secondary-structure ribbons), sticks (backbone bonds), or molecular surface; coloring is either N→C rainbow (blue at the N-terminus through red at the C-terminus) or one color per chain.

— Local backbone conformation —

DSSP 8-state secondary structure assigns each residue one of H (α-helix), G (3₁₀-helix), I (π-helix), E (extended β-strand), B (isolated β-bridge), T (hydrogen-bonded turn), S (bend), or '-' (coil). The assignment is computed from backbone hydrogen-bond geometry via the Kabsch–Sander algorithm.

P-SEA three-state annotation labels each residue as helix, strand, or coil based purely on the geometry of the Cα trace. It serves as a fallback when the full backbone (and thus DSSP) is unavailable.

The φ/ψ torsion pair specifies the backbone conformation at each residue. φ rotates about the N–Cα bond, ψ about the Cα–C bond. Steric clashes forbid most of the (φ, ψ) plane — the allowed regions (α-helix basin, β-sheet basin, left-hand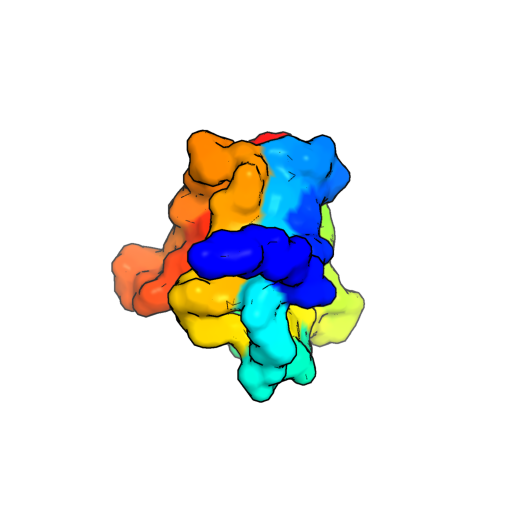ed helix) are the Ramachandran-allowed regions.

— Global shape and packing —

The geometric summary reports three shape descriptors. Rg (radius of gyration) measures how spread out the Cα atoms are about their centre of mass; compact globular proteins have small Rg, elongated or unfolded ones large. Cα contacts (<8 Å, |i−j|>4) count long-range residue pairs in spatial proximity — high for tightly packed folds, near zero for rods or random coil. The bounding-box extents give the protein's footprint along x, y, z in Å.

Accessible surface area quantifies burial. A residue with SASA near zero is packed into the hydrophobic core; one with SASA >100 Å² sits on the surface. Computed here via the Shrake–Rupley numerical algorithm with a 1.4 Å probe.

Plot images: a contact map (which residues are close in 3D, as an N×N binary image), a Ramachandran scatter (backbone torsion angles, revealing secondary-structure composition at a glance), and — for AlphaFold structures — a PAE heatmap (pairwise prediction confidence).

— Structural neighborhood —

The Foldseek 3Di string encodes local tertiary geometry as a 20-letter alphabet — one character per residue — derived from the relative positions of nearby Cα atoms. Unlike the amino-acid sequence, 3Di is a direct function of the 3D structure, so two proteins with the same fold have similar 3Di strings even at low sequence identity.

Nearest PDB neighbors are the top structural matches found by Foldseek when searching this structure against the entire Protein Data Bank. Each hit reports a TM-score (0 to 1; >0.5 almost always implies the same fold) and an E-value. These are *structural* homologs — they may share no detectable sequence similarity.

— Confidence and disorder —

For AlphaFold models, the B-factor field carries pLDDT — the model's own estimate of local accuracy on a 0–100 scale. Regions with pLDDT<50 should be treated as essentially unmodeled; they often correspond to intrinsically disordered segments.

B-factor (Debye–Waller factor) reflects atomic displacement in the crystal lattice. It is an experimental observable (units Å²), not a prediction; low values mean the atom is pinned down, high values mean it moves or is heterogeneous across the crystal.

Predicted aligned error is AlphaFold's pairwise confidence. Unlike pLDDT (per-residue), PAE is per-residue-pair and captures whether two parts of the structure are correctly placed relative to each other. Units are ångströms of expected positional error.